Protein AF-A0A1Z8S1H2-F1 (afdb_monomer_lite)

Secondary structure (DSSP, 8-state):
----PPPP-GGG---EEETTEEEEEEEEEE-SSEEEEEEEE-TT--SSS-BGGGT-EEEEEEETT--SBP-SSSS-SSEEEE-HHHHHHHHHHHHHHHHHHHHHHHHHHHHHHHHTTTT-

Sequence (120 aa):
MIEKTKLLDFDNLAFHTHPSCDKAVMAQLNMGDITISVVANTLDGHGLYGHIDDDEYEVAMWQFGNSDMIPLGVGDDVLAGQSPVQVSKLMRDAQLDGDVWVDLLRKLRKDFRDELGLDD

Foldseek 3Di:
DDPPPPQDALVNWDWDQDPPHNQKIWTWDDLDQKIKIKMAGHDPDDPAQHHVVLQWIKMWMDGPPDPDIQCPDLVRRIDHGAHRVRRRVVSVCCNPCPPVVSVVSVVSNVVSCVVVVVVD

Radius of gyration: 15.43 Å; chains: 1; bounding box: 33×50×37 Å

Structure (mmCIF, N/CA/C/O backbone):
data_AF-A0A1Z8S1H2-F1
#
_entry.id   AF-A0A1Z8S1H2-F1
#
loop_
_atom_site.group_PDB
_atom_site.id
_atom_site.type_symbol
_atom_site.label_atom_id
_atom_site.label_alt_id
_atom_site.label_comp_id
_atom_site.label_asym_id
_atom_site.label_entity_id
_atom_site.label_seq_id
_atom_site.pdbx_PDB_ins_code
_atom_site.Cartn_x
_atom_site.Cartn_y
_atom_site.Cartn_z
_atom_site.occupancy
_atom_site.B_iso_or_equiv
_atom_site.auth_seq_id
_atom_site.auth_comp_id
_atom_site.auth_asym_id
_atom_site.auth_atom_id
_atom_site.pdbx_PDB_model_num
ATOM 1 N N . MET A 1 1 ? 2.764 -28.470 18.062 1.00 35.44 1 MET A N 1
ATOM 2 C CA . MET A 1 1 ? 3.501 -27.255 17.666 1.00 35.44 1 MET A CA 1
ATOM 3 C C . MET A 1 1 ? 2.515 -26.384 16.921 1.00 35.44 1 MET A C 1
ATOM 5 O O . MET A 1 1 ? 1.884 -26.900 16.012 1.00 35.44 1 MET A O 1
ATOM 9 N N . ILE A 1 2 ? 2.286 -25.154 17.370 1.00 43.41 2 ILE A N 1
ATOM 10 C CA . ILE A 1 2 ? 1.440 -24.206 16.637 1.00 43.41 2 ILE A CA 1
ATOM 11 C C . ILE A 1 2 ? 2.342 -23.641 15.540 1.00 43.41 2 ILE A C 1
ATOM 13 O O . ILE A 1 2 ? 3.384 -23.068 15.865 1.00 43.41 2 ILE A O 1
ATOM 17 N N . GLU A 1 3 ? 2.017 -23.874 14.268 1.00 43.91 3 GLU A N 1
ATOM 18 C CA . GLU A 1 3 ? 2.668 -23.142 13.184 1.00 43.91 3 GLU A CA 1
ATOM 19 C C . GLU A 1 3 ? 2.419 -21.655 13.427 1.00 43.91 3 GLU A C 1
ATOM 21 O O . GLU A 1 3 ? 1.275 -21.208 13.491 1.00 43.91 3 GLU A O 1
ATOM 26 N N . LYS A 1 4 ? 3.492 -20.882 13.612 1.00 54.59 4 LYS A N 1
ATOM 27 C CA . LYS A 1 4 ? 3.390 -19.438 13.439 1.00 54.59 4 LYS A CA 1
ATOM 28 C C . LYS A 1 4 ? 3.101 -19.234 11.962 1.00 54.59 4 LYS A C 1
ATOM 30 O O . LYS A 1 4 ? 4.000 -19.455 11.153 1.00 54.59 4 LYS A O 1
ATOM 35 N N . THR A 1 5 ? 1.873 -18.854 11.623 1.00 67.25 5 THR A N 1
ATOM 36 C CA . THR A 1 5 ? 1.547 -18.369 10.283 1.00 67.25 5 THR A CA 1
ATOM 37 C C . THR A 1 5 ? 2.603 -17.334 9.911 1.00 67.25 5 THR A C 1
ATOM 39 O O . THR A 1 5 ? 2.793 -16.351 10.634 1.00 67.25 5 THR A O 1
ATOM 42 N N . LYS A 1 6 ? 3.382 -17.611 8.861 1.00 85.38 6 LYS A N 1
ATOM 43 C CA . LYS A 1 6 ? 4.381 -16.662 8.376 1.00 85.38 6 LYS A CA 1
ATOM 44 C C . LYS A 1 6 ? 3.610 -15.447 7.863 1.00 85.38 6 LYS A C 1
ATOM 46 O O . LYS A 1 6 ? 2.757 -15.608 6.996 1.00 85.38 6 LYS A O 1
ATOM 51 N N . LEU A 1 7 ? 3.887 -14.276 8.432 1.00 94.06 7 LEU A N 1
ATOM 52 C CA . LEU A 1 7 ? 3.303 -13.024 7.960 1.00 94.06 7 LEU A CA 1
ATOM 53 C C . LEU A 1 7 ? 3.713 -12.788 6.508 1.00 94.06 7 LEU A C 1
ATOM 55 O O . LEU A 1 7 ? 4.867 -13.034 6.149 1.00 94.06 7 LEU A O 1
ATOM 59 N N . LEU A 1 8 ? 2.757 -12.323 5.713 1.00 96.94 8 LEU A N 1
ATOM 60 C CA . LEU A 1 8 ? 2.990 -11.881 4.350 1.00 96.94 8 LEU A CA 1
ATOM 61 C C . LEU A 1 8 ? 3.720 -10.535 4.366 1.00 96.94 8 LEU A C 1
ATOM 63 O O . LEU A 1 8 ? 3.459 -9.692 5.227 1.00 96.94 8 LEU A O 1
ATOM 67 N N . ASP A 1 9 ? 4.618 -10.331 3.418 1.00 97.88 9 ASP A N 1
ATOM 68 C CA . ASP A 1 9 ? 5.410 -9.114 3.261 1.00 97.88 9 ASP A CA 1
ATOM 69 C C . ASP A 1 9 ? 5.520 -8.723 1.778 1.00 97.88 9 ASP A C 1
ATOM 71 O O . ASP A 1 9 ? 4.855 -9.305 0.916 1.00 97.88 9 ASP A O 1
ATOM 75 N N . PHE A 1 10 ? 6.324 -7.701 1.476 1.00 98.25 10 PHE A N 1
ATOM 76 C CA . PHE A 1 10 ? 6.470 -7.189 0.114 1.00 98.25 10 PHE A CA 1
ATOM 77 C C . PHE A 1 10 ? 6.889 -8.273 -0.893 1.00 98.25 10 PHE A C 1
ATOM 79 O O . PHE A 1 10 ? 6.422 -8.256 -2.030 1.00 98.25 10 PHE A O 1
ATOM 86 N N . ASP A 1 11 ? 7.681 -9.267 -0.478 1.00 97.94 11 ASP A N 1
ATOM 87 C CA . ASP A 1 11 ? 8.141 -10.346 -1.362 1.00 97.94 11 ASP A CA 1
ATOM 88 C C . ASP A 1 11 ? 6.999 -11.293 -1.776 1.00 97.94 11 ASP A C 1
ATOM 90 O O . ASP A 1 11 ? 7.148 -12.103 -2.695 1.00 97.94 11 ASP A O 1
ATOM 94 N N . ASN A 1 12 ? 5.840 -11.215 -1.115 1.00 98.06 12 ASN A N 1
ATOM 95 C CA . ASN A 1 12 ? 4.640 -11.955 -1.496 1.00 98.06 12 ASN A CA 1
ATOM 96 C C . ASN A 1 12 ? 3.789 -11.247 -2.561 1.00 98.06 12 ASN A C 1
ATOM 98 O O . ASN A 1 12 ? 2.809 -11.830 -3.031 1.00 98.06 12 ASN A O 1
ATOM 102 N N . LEU A 1 13 ? 4.137 -10.020 -2.952 1.00 98.25 13 LEU A N 1
ATOM 103 C CA . LEU A 1 13 ? 3.417 -9.264 -3.970 1.00 98.25 13 LEU A CA 1
ATOM 104 C C . LEU A 1 13 ? 3.768 -9.766 -5.376 1.00 98.25 13 LEU A C 1
ATOM 106 O O . LEU A 1 13 ? 4.921 -9.759 -5.803 1.00 98.25 13 LEU A O 1
ATOM 110 N N . ALA A 1 14 ? 2.747 -10.172 -6.129 1.00 97.94 14 ALA A N 1
ATOM 111 C CA . ALA A 1 14 ? 2.891 -10.589 -7.519 1.00 97.94 14 ALA A CA 1
ATOM 112 C C . ALA A 1 14 ? 2.586 -9.414 -8.460 1.00 97.94 14 ALA A C 1
ATOM 114 O O . ALA A 1 14 ? 1.440 -9.217 -8.865 1.00 97.94 14 ALA A O 1
ATOM 115 N N . PHE A 1 15 ? 3.611 -8.627 -8.790 1.00 97.50 15 PHE A N 1
ATOM 116 C CA . PHE A 1 15 ? 3.458 -7.477 -9.681 1.00 97.50 15 PHE A CA 1
ATOM 117 C C . PHE A 1 15 ? 3.156 -7.890 -11.126 1.00 97.50 15 PHE A C 1
ATOM 119 O O . PHE A 1 15 ? 3.772 -8.795 -11.691 1.00 97.50 15 PHE A O 1
ATOM 126 N N . HIS A 1 16 ? 2.228 -7.168 -11.742 1.00 96.94 16 HIS A N 1
ATOM 127 C CA . HIS A 1 16 ? 1.875 -7.244 -13.154 1.00 96.94 16 HIS A CA 1
ATOM 128 C C . HIS A 1 16 ? 1.660 -5.832 -13.713 1.00 96.94 16 HIS A C 1
ATOM 130 O O . HIS A 1 16 ? 1.570 -4.864 -12.961 1.00 96.94 16 HIS A O 1
ATOM 136 N N . THR A 1 17 ? 1.559 -5.688 -15.036 1.00 96.75 17 THR A N 1
ATOM 137 C CA . THR A 1 17 ? 1.201 -4.401 -15.655 1.00 96.75 17 THR A CA 1
ATOM 138 C C . THR A 1 17 ? -0.153 -3.921 -15.135 1.00 96.75 17 THR A C 1
ATOM 140 O O . THR A 1 17 ? -1.102 -4.707 -15.047 1.00 96.75 17 THR A O 1
ATOM 143 N N . HIS A 1 18 ? -0.250 -2.639 -14.790 1.00 95.56 18 HIS A N 1
ATOM 144 C CA . HIS A 1 18 ? -1.476 -2.046 -14.275 1.00 95.56 18 HIS A CA 1
ATOM 145 C C . HIS A 1 18 ? -2.580 -2.101 -15.353 1.00 95.56 18 HIS A C 1
ATOM 147 O O . HIS A 1 18 ? -2.354 -1.702 -16.497 1.00 95.56 18 HIS A O 1
ATOM 153 N N . PRO A 1 19 ? -3.798 -2.574 -15.030 1.00 92.88 19 PRO A N 1
ATOM 154 C CA . PRO A 1 19 ? -4.812 -2.911 -16.037 1.00 92.88 19 PRO A CA 1
ATOM 155 C C . PRO A 1 19 ? -5.327 -1.709 -16.842 1.00 92.88 19 PRO A C 1
ATOM 157 O O . PRO A 1 19 ? -5.792 -1.874 -17.967 1.00 92.88 19 PRO A O 1
ATOM 160 N N . SER A 1 20 ? -5.256 -0.506 -16.273 1.00 90.62 20 SER A N 1
ATOM 161 C CA . SER A 1 20 ? -5.687 0.747 -16.911 1.00 90.62 20 SER A CA 1
ATOM 162 C C . SER A 1 20 ? -4.550 1.738 -17.188 1.00 90.62 20 SER A C 1
ATOM 164 O O . SER A 1 20 ? -4.821 2.844 -17.647 1.00 90.62 20 SER A O 1
ATOM 166 N N . CYS A 1 21 ? -3.297 1.368 -16.904 1.00 89.62 21 CYS A N 1
ATOM 167 C CA . CYS A 1 21 ? -2.131 2.229 -17.101 1.00 89.62 21 CYS A CA 1
ATOM 168 C C . CYS A 1 21 ? -0.956 1.375 -17.593 1.00 89.62 21 CYS A C 1
ATOM 170 O O . CYS A 1 21 ? -0.328 0.651 -16.828 1.00 89.62 21 CYS A O 1
ATOM 172 N N . ASP A 1 22 ? -0.666 1.438 -18.888 1.00 92.06 22 ASP A N 1
ATOM 173 C CA . ASP A 1 22 ? 0.392 0.653 -19.537 1.00 92.06 22 ASP A CA 1
ATOM 174 C C . ASP A 1 22 ? 1.804 1.000 -19.037 1.00 92.06 22 ASP A C 1
ATOM 176 O O . ASP A 1 22 ? 2.709 0.172 -19.117 1.00 92.06 22 ASP A O 1
ATOM 180 N N . LYS A 1 23 ? 1.973 2.201 -18.476 1.00 96.50 23 LYS A N 1
ATOM 181 C CA . LYS A 1 23 ? 3.214 2.701 -17.869 1.00 96.50 23 LYS A CA 1
ATOM 182 C C . LYS A 1 23 ? 3.228 2.582 -16.348 1.00 96.50 23 LYS A C 1
ATOM 184 O O . LYS A 1 23 ? 3.854 3.388 -15.661 1.00 96.50 23 LYS A O 1
ATOM 189 N N . ALA A 1 24 ? 2.552 1.577 -15.809 1.00 97.19 24 ALA A N 1
ATOM 190 C CA . ALA A 1 24 ? 2.567 1.285 -14.387 1.00 97.19 24 ALA A CA 1
ATOM 191 C C . ALA A 1 24 ? 2.528 -0.218 -14.113 1.00 97.19 24 ALA A C 1
ATOM 193 O O . ALA A 1 24 ? 2.073 -1.020 -14.933 1.00 97.19 24 ALA A O 1
ATOM 194 N N . VAL A 1 25 ? 2.971 -0.586 -12.916 1.00 97.62 25 VAL A N 1
ATOM 195 C CA . VAL A 1 25 ? 2.810 -1.923 -12.344 1.00 97.62 25 VAL A CA 1
ATOM 196 C C . VAL A 1 25 ? 1.891 -1.875 -11.134 1.00 97.62 25 VAL A C 1
ATOM 198 O O . VAL A 1 25 ? 1.744 -0.845 -10.478 1.00 97.62 25 VAL A O 1
ATOM 201 N N . MET A 1 26 ? 1.269 -3.011 -10.856 1.00 98.06 26 MET A N 1
ATOM 202 C CA . MET A 1 26 ? 0.348 -3.227 -9.754 1.00 98.06 26 MET A CA 1
ATOM 203 C C . MET A 1 26 ? 0.562 -4.619 -9.178 1.00 98.06 26 MET A C 1
ATOM 205 O O . MET A 1 26 ? 0.729 -5.578 -9.926 1.00 98.06 26 MET A O 1
ATOM 209 N N . ALA A 1 27 ? 0.469 -4.732 -7.862 1.00 98.38 27 ALA A N 1
ATOM 210 C CA . ALA A 1 27 ? 0.193 -5.976 -7.170 1.00 98.38 27 ALA A CA 1
ATOM 211 C C . ALA A 1 27 ? -0.986 -5.764 -6.219 1.00 98.38 27 ALA A C 1
ATOM 213 O O . ALA A 1 27 ? -1.087 -4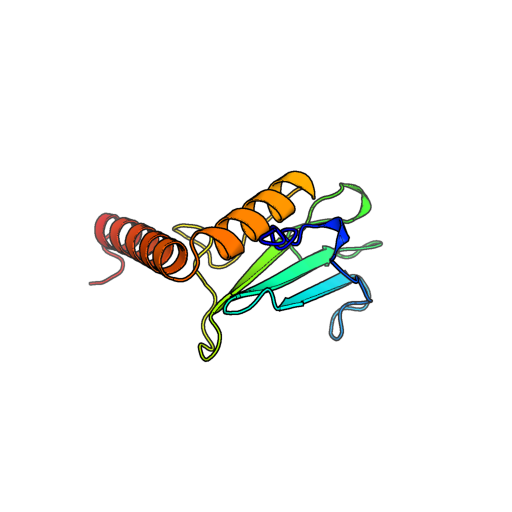.731 -5.557 1.00 98.38 27 ALA A O 1
ATOM 214 N N . GLN A 1 28 ? -1.860 -6.762 -6.125 1.00 97.75 28 GLN A N 1
ATOM 215 C CA . GLN A 1 28 ? -2.893 -6.825 -5.096 1.00 97.75 28 GLN A CA 1
ATOM 216 C C . GLN A 1 28 ? -2.767 -8.132 -4.329 1.00 97.75 28 GLN A C 1
ATOM 218 O O . GLN A 1 28 ? -2.553 -9.191 -4.922 1.00 97.75 28 GLN A O 1
ATOM 223 N N . LEU A 1 29 ? -2.908 -8.061 -3.008 1.00 97.81 29 LEU A N 1
ATOM 224 C CA . LEU A 1 29 ? -2.822 -9.228 -2.143 1.00 97.81 29 LEU A CA 1
ATOM 225 C C . LEU A 1 29 ? -3.876 -9.147 -1.044 1.00 97.81 29 LEU A C 1
ATOM 227 O O . LEU A 1 29 ? -3.946 -8.176 -0.293 1.00 97.81 29 LEU A O 1
ATOM 231 N N . ASN A 1 30 ? -4.693 -10.191 -0.947 1.00 96.06 30 ASN A N 1
ATOM 232 C CA . ASN A 1 30 ? -5.604 -10.378 0.169 1.00 96.06 30 ASN A CA 1
ATOM 233 C C . ASN A 1 30 ? -4.835 -11.046 1.323 1.00 96.06 30 ASN A C 1
ATOM 235 O O . ASN A 1 30 ? -4.264 -12.122 1.146 1.00 96.06 30 ASN A O 1
ATOM 239 N N . MET A 1 31 ? -4.822 -10.399 2.489 1.00 95.00 31 MET A N 1
ATOM 240 C CA . MET A 1 31 ? -4.121 -10.845 3.696 1.00 95.00 31 MET A CA 1
ATOM 241 C C . MET A 1 31 ? -5.088 -11.348 4.788 1.00 95.00 31 MET A C 1
ATOM 243 O O . MET A 1 31 ? -4.749 -11.336 5.968 1.00 95.00 31 MET A O 1
ATOM 247 N N . GLY A 1 32 ? -6.296 -11.776 4.406 1.00 91.75 32 GLY A N 1
ATOM 248 C CA . GLY A 1 32 ? -7.395 -12.153 5.297 1.00 91.75 32 GLY A CA 1
ATOM 249 C C . GLY A 1 32 ? -8.545 -11.152 5.188 1.00 91.75 32 GLY A C 1
ATOM 250 O O . GLY A 1 32 ? -9.275 -11.138 4.198 1.00 91.75 32 GLY A O 1
ATOM 251 N N . ASP A 1 33 ? -8.680 -10.293 6.196 1.00 91.50 33 ASP A N 1
ATOM 252 C CA . ASP A 1 33 ? -9.742 -9.277 6.256 1.00 91.50 33 ASP A CA 1
ATOM 253 C C . ASP A 1 33 ? -9.334 -7.939 5.622 1.00 91.50 33 ASP A C 1
ATOM 255 O O . ASP A 1 33 ? -10.160 -7.039 5.477 1.00 91.50 33 ASP A O 1
ATOM 259 N N . ILE A 1 34 ? -8.070 -7.796 5.214 1.00 96.81 34 ILE A N 1
ATOM 260 C CA . ILE A 1 34 ? -7.541 -6.590 4.569 1.00 96.81 34 ILE A CA 1
ATOM 261 C C . ILE A 1 34 ? -6.882 -6.968 3.244 1.00 96.81 34 ILE A C 1
ATOM 263 O O . ILE A 1 34 ? -6.071 -7.893 3.166 1.00 96.81 34 ILE A O 1
ATOM 267 N N . THR A 1 35 ? -7.222 -6.230 2.192 1.00 97.75 35 THR A N 1
ATOM 268 C CA . THR A 1 35 ? -6.556 -6.299 0.888 1.00 97.75 35 THR A CA 1
ATOM 269 C C . THR A 1 35 ? -5.658 -5.085 0.716 1.00 97.75 35 THR A C 1
ATOM 271 O O . THR A 1 35 ? -6.106 -3.959 0.917 1.00 97.75 35 THR A O 1
ATOM 274 N N . ILE A 1 36 ? -4.406 -5.310 0.318 1.00 98.38 36 ILE A N 1
ATOM 275 C CA . ILE A 1 36 ? -3.461 -4.260 -0.072 1.00 98.38 36 ILE A CA 1
ATOM 276 C C . ILE A 1 36 ? -3.388 -4.164 -1.599 1.00 98.38 36 ILE A C 1
ATOM 278 O O . ILE A 1 36 ? -3.393 -5.184 -2.290 1.00 98.38 36 ILE A O 1
ATOM 282 N N . SER A 1 37 ? -3.297 -2.940 -2.115 1.00 98.00 37 SER A N 1
ATOM 283 C CA . SER A 1 37 ? -2.907 -2.623 -3.488 1.00 98.00 37 SER A CA 1
ATOM 284 C C . SER A 1 37 ? -1.630 -1.800 -3.457 1.00 98.00 37 SER A C 1
ATOM 286 O O . SER A 1 37 ? -1.568 -0.783 -2.769 1.00 98.00 37 SER A O 1
ATOM 288 N N . VAL A 1 38 ? -0.629 -2.238 -4.211 1.00 98.38 38 VAL A N 1
ATOM 289 C CA . VAL A 1 38 ? 0.674 -1.583 -4.325 1.00 98.38 38 VAL A CA 1
ATOM 290 C C . VAL A 1 38 ? 0.921 -1.296 -5.791 1.00 98.38 38 VAL A C 1
ATOM 292 O O . VAL A 1 38 ? 0.881 -2.213 -6.613 1.00 98.38 38 VAL A O 1
ATOM 295 N N . VAL A 1 39 ? 1.142 -0.031 -6.128 1.00 98.19 39 VAL A N 1
ATOM 296 C CA . VAL A 1 39 ? 1.311 0.413 -7.513 1.00 98.19 39 VAL A CA 1
ATOM 297 C C . VAL A 1 39 ? 2.528 1.320 -7.641 1.00 98.19 39 VAL A C 1
ATOM 299 O O . VAL A 1 39 ? 2.913 1.997 -6.694 1.00 98.19 39 VAL A O 1
ATOM 302 N N . ALA A 1 40 ? 3.153 1.330 -8.812 1.00 98.12 40 ALA A N 1
ATOM 303 C CA . ALA A 1 40 ? 4.250 2.243 -9.119 1.00 98.12 40 ALA A CA 1
ATOM 304 C C . ALA A 1 40 ? 4.258 2.567 -10.611 1.00 98.12 40 ALA A C 1
ATOM 306 O O . ALA A 1 40 ? 3.868 1.735 -11.439 1.00 98.12 40 ALA A O 1
ATOM 307 N N . ASN A 1 41 ? 4.720 3.766 -10.964 1.00 97.88 41 ASN A N 1
ATOM 308 C CA . ASN A 1 41 ? 5.018 4.077 -12.354 1.00 97.88 41 ASN A CA 1
ATOM 309 C C . ASN A 1 41 ? 6.215 3.247 -12.842 1.00 97.88 41 ASN A C 1
ATOM 311 O O . ASN A 1 41 ? 7.069 2.801 -12.071 1.00 97.88 41 ASN A O 1
ATOM 315 N N . THR A 1 42 ? 6.275 3.084 -14.155 1.00 95.94 42 THR A N 1
ATOM 316 C CA . THR A 1 42 ? 7.410 2.511 -14.881 1.00 95.94 42 THR A CA 1
ATOM 317 C C . THR A 1 42 ? 7.689 3.358 -16.118 1.00 95.94 42 THR A C 1
ATOM 319 O O . THR A 1 42 ? 6.797 4.075 -16.578 1.00 95.94 42 THR A O 1
ATOM 322 N N . LEU A 1 43 ? 8.872 3.204 -16.721 1.00 90.50 43 LEU A N 1
ATOM 323 C CA . LEU A 1 43 ? 9.254 3.918 -17.944 1.00 90.50 43 LEU A CA 1
ATOM 324 C C . LEU A 1 43 ? 9.164 5.446 -17.753 1.00 90.50 43 LEU A C 1
ATOM 326 O O . LEU A 1 43 ? 9.829 6.006 -16.896 1.00 90.50 43 LEU A O 1
ATOM 330 N N . ASP A 1 44 ? 8.367 6.124 -18.574 1.00 91.75 44 ASP A N 1
ATOM 331 C CA . ASP A 1 44 ? 8.059 7.554 -18.510 1.00 91.75 44 ASP A CA 1
ATOM 332 C C . ASP A 1 44 ? 6.645 7.804 -17.937 1.00 91.75 44 ASP A C 1
ATOM 334 O O . ASP A 1 44 ? 5.960 8.756 -18.313 1.00 91.75 44 ASP A O 1
ATOM 338 N N . GLY A 1 45 ? 6.155 6.903 -17.079 1.00 91.06 45 GLY A N 1
ATOM 339 C CA . GLY A 1 45 ? 4.885 7.047 -16.370 1.00 91.06 45 GLY A CA 1
ATOM 340 C C . GLY A 1 45 ? 4.962 8.083 -15.244 1.00 91.06 45 GLY A C 1
ATOM 341 O O . GLY A 1 45 ? 5.944 8.146 -14.506 1.00 91.06 45 GLY A O 1
ATOM 342 N N . HIS A 1 46 ? 3.906 8.887 -15.087 1.00 89.88 46 HIS A N 1
ATOM 343 C CA . HIS A 1 46 ? 3.842 9.973 -14.093 1.00 89.88 46 HIS A CA 1
ATOM 344 C C . HIS A 1 46 ? 2.479 10.074 -13.382 1.00 89.88 46 HIS A C 1
ATOM 346 O O . HIS A 1 46 ? 2.158 11.109 -12.804 1.00 89.88 46 HIS A O 1
ATOM 352 N N . GLY A 1 47 ? 1.635 9.043 -13.493 1.00 87.62 47 GLY A N 1
ATOM 353 C CA . GLY A 1 47 ? 0.249 9.078 -13.009 1.00 87.62 47 GLY A CA 1
ATOM 354 C C . GLY A 1 47 ? 0.064 8.640 -11.556 1.00 87.62 47 GLY A C 1
ATOM 355 O O . GLY A 1 47 ? -0.992 8.898 -10.991 1.00 87.62 47 GLY A O 1
ATOM 356 N N . LEU A 1 48 ? 1.064 7.972 -10.980 1.00 91.94 48 LEU A N 1
ATOM 357 C CA . LEU A 1 48 ? 1.036 7.408 -9.625 1.00 91.94 48 LEU A CA 1
ATOM 358 C C . LEU A 1 48 ? 2.071 8.070 -8.711 1.00 91.94 48 LEU A C 1
ATOM 360 O O . LEU A 1 48 ? 3.021 8.694 -9.190 1.00 91.94 48 LEU A O 1
ATOM 364 N N . TYR A 1 49 ? 1.938 7.873 -7.403 1.00 89.69 49 TYR A N 1
ATOM 365 C CA . TYR A 1 49 ? 2.853 8.414 -6.401 1.00 89.69 49 TYR A CA 1
ATOM 366 C C . TYR A 1 49 ? 3.992 7.448 -6.025 1.00 89.69 49 TYR A C 1
ATOM 368 O O . TYR A 1 49 ? 4.158 7.069 -4.864 1.00 89.69 49 TYR A O 1
ATOM 376 N N . GLY A 1 50 ? 4.785 7.055 -7.024 1.00 93.12 50 GLY A N 1
ATOM 377 C CA . GLY A 1 50 ? 5.973 6.207 -6.875 1.00 93.12 50 GLY A CA 1
ATOM 378 C C . GLY A 1 50 ? 6.543 5.779 -8.229 1.00 93.12 50 GLY A C 1
ATOM 379 O O . GLY A 1 50 ? 5.848 5.858 -9.248 1.00 93.12 50 GLY A O 1
ATOM 380 N N . HIS A 1 51 ? 7.795 5.332 -8.265 1.00 97.31 51 HIS A N 1
ATOM 381 C CA . HIS A 1 51 ? 8.444 4.834 -9.475 1.00 97.31 51 HIS A CA 1
ATOM 382 C C . HIS A 1 51 ? 9.326 3.621 -9.163 1.00 97.31 51 HIS A C 1
ATOM 384 O O . HIS A 1 51 ? 10.073 3.622 -8.186 1.00 97.31 51 HIS A O 1
ATOM 390 N N . ILE A 1 52 ? 9.270 2.591 -10.016 1.00 95.12 52 ILE A N 1
ATOM 391 C CA . ILE A 1 52 ? 10.013 1.341 -9.789 1.00 95.12 52 ILE A CA 1
ATOM 392 C C . ILE A 1 52 ? 11.535 1.551 -9.765 1.00 95.12 52 ILE A C 1
ATOM 394 O O . ILE A 1 52 ? 12.232 0.896 -8.996 1.00 95.12 52 ILE A O 1
ATOM 398 N N . ASP A 1 53 ? 12.043 2.487 -10.573 1.00 94.88 53 ASP A N 1
ATOM 399 C CA . ASP A 1 53 ? 13.479 2.810 -10.628 1.00 94.88 53 ASP A CA 1
ATOM 400 C C . ASP A 1 53 ? 13.998 3.439 -9.322 1.00 94.88 53 ASP A C 1
ATOM 402 O O . ASP A 1 53 ? 15.192 3.342 -9.036 1.00 94.88 53 ASP A O 1
ATOM 406 N N . ASP A 1 54 ? 13.103 4.031 -8.525 1.00 96.06 54 ASP A N 1
ATOM 407 C CA . ASP A 1 54 ? 13.408 4.641 -7.226 1.00 96.06 54 ASP A CA 1
ATOM 408 C C . ASP A 1 54 ? 13.077 3.703 -6.049 1.00 96.06 54 ASP A C 1
ATOM 410 O O . ASP A 1 54 ? 13.293 4.059 -4.892 1.00 96.06 54 ASP A O 1
ATOM 414 N N . ASP A 1 55 ? 12.574 2.494 -6.333 1.00 96.31 55 ASP A N 1
ATOM 415 C CA . ASP A 1 55 ? 12.048 1.546 -5.342 1.00 96.31 55 ASP A CA 1
ATOM 416 C C . ASP A 1 55 ? 10.947 2.163 -4.453 1.00 96.31 55 ASP A C 1
ATOM 418 O O . ASP A 1 55 ? 10.846 1.900 -3.253 1.00 96.31 55 ASP A O 1
ATOM 422 N N . GLU A 1 56 ? 10.114 3.009 -5.062 1.00 97.81 56 GLU A N 1
ATOM 423 C CA . GLU A 1 56 ? 9.039 3.745 -4.404 1.00 97.81 56 GLU A CA 1
ATOM 424 C C . GLU A 1 56 ? 7.666 3.338 -4.943 1.00 97.81 56 GLU A C 1
ATOM 426 O O . GLU A 1 56 ? 7.429 3.308 -6.153 1.00 97.81 56 GLU A O 1
ATOM 431 N N . TYR A 1 57 ? 6.728 3.089 -4.030 1.00 98.38 57 TYR A N 1
ATOM 432 C CA . TYR A 1 57 ? 5.391 2.603 -4.352 1.00 98.38 57 TYR A CA 1
ATOM 433 C C . TYR A 1 57 ? 4.305 3.448 -3.687 1.00 98.38 57 TYR A C 1
ATOM 435 O O . TYR A 1 57 ? 4.452 3.930 -2.563 1.00 98.38 57 TYR A O 1
ATOM 443 N N . GLU A 1 58 ? 3.175 3.568 -4.369 1.00 97.69 58 GLU A N 1
ATOM 444 C CA . GLU A 1 58 ? 1.924 4.039 -3.794 1.00 97.69 58 GLU A CA 1
ATOM 445 C C . GLU A 1 58 ? 1.155 2.848 -3.210 1.00 97.69 58 GLU A C 1
ATOM 447 O O . GLU A 1 58 ? 1.065 1.780 -3.827 1.00 97.69 58 GLU A O 1
ATOM 452 N N . VAL A 1 59 ? 0.603 3.025 -2.011 1.00 98.31 59 VAL A N 1
ATOM 453 C CA . VAL A 1 59 ? -0.105 1.974 -1.276 1.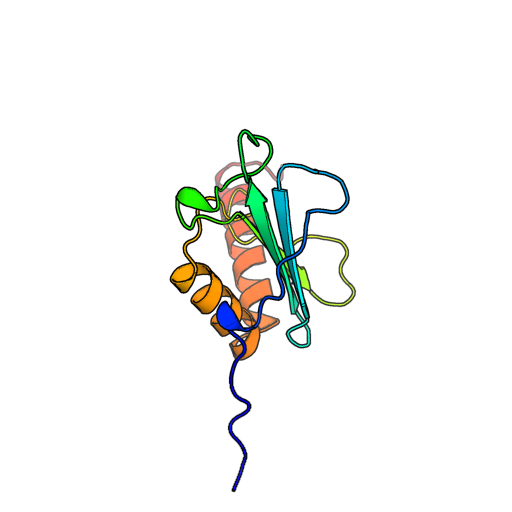00 98.31 59 VAL A CA 1
ATOM 454 C C . VAL A 1 59 ? -1.518 2.420 -0.940 1.00 98.31 59 VAL A C 1
ATOM 456 O O . VAL A 1 59 ? -1.714 3.492 -0.373 1.00 98.31 59 VAL A O 1
ATOM 459 N N . ALA A 1 60 ? -2.483 1.545 -1.211 1.00 97.88 60 ALA A N 1
ATOM 460 C CA . ALA A 1 60 ? -3.870 1.661 -0.775 1.00 97.88 60 ALA A CA 1
ATOM 461 C C . ALA A 1 60 ? -4.324 0.347 -0.122 1.00 97.88 60 ALA A C 1
ATOM 463 O O . ALA A 1 60 ? -3.818 -0.729 -0.457 1.00 97.88 60 ALA A O 1
ATOM 464 N N . MET A 1 61 ? -5.284 0.410 0.803 1.00 98.25 61 MET A N 1
ATOM 465 C CA . MET A 1 61 ? -5.838 -0.781 1.457 1.00 98.25 61 MET A CA 1
ATOM 466 C C . MET A 1 61 ? -7.356 -0.712 1.599 1.00 98.25 61 MET A C 1
ATOM 468 O O . MET A 1 61 ? -7.924 0.366 1.743 1.00 98.25 61 MET A O 1
ATOM 472 N N . TRP A 1 62 ? -8.002 -1.877 1.623 1.00 97.56 62 TRP A N 1
ATOM 473 C CA . TRP A 1 62 ? -9.441 -2.027 1.837 1.00 97.56 62 TRP A CA 1
ATOM 474 C C . TRP A 1 62 ? -9.714 -3.102 2.872 1.00 97.56 62 TRP A C 1
ATOM 476 O O . TRP A 1 62 ? -9.071 -4.153 2.873 1.00 97.56 62 TRP A O 1
ATOM 486 N N . GLN A 1 63 ? -10.718 -2.855 3.706 1.00 95.62 63 GLN A N 1
ATOM 487 C CA . GLN A 1 63 ? -11.284 -3.862 4.595 1.00 95.62 63 GLN A CA 1
ATOM 488 C C . GLN A 1 63 ? -12.294 -4.716 3.816 1.00 95.62 63 GLN A C 1
ATOM 490 O O . GLN A 1 63 ? -13.063 -4.197 3.003 1.00 95.62 63 GLN A O 1
ATOM 495 N N . PHE A 1 64 ? -12.311 -6.025 4.056 1.00 90.75 64 PHE A N 1
ATOM 496 C CA . PHE A 1 64 ? -13.231 -6.946 3.399 1.00 90.75 64 PHE A CA 1
ATOM 497 C C . PHE A 1 64 ? -14.689 -6.513 3.608 1.00 90.75 64 PHE A C 1
ATOM 499 O O . PHE A 1 64 ? -15.123 -6.219 4.720 1.00 90.75 64 PHE A O 1
ATOM 506 N N . GLY A 1 65 ? -15.457 -6.470 2.517 1.00 88.75 65 GLY A N 1
ATOM 507 C CA . GLY A 1 65 ? -16.853 -6.030 2.540 1.00 88.75 65 GLY A CA 1
ATOM 508 C C . GLY A 1 65 ? -17.054 -4.511 2.594 1.00 88.75 65 GLY A C 1
ATOM 509 O O . GLY A 1 65 ? -18.202 -4.075 2.629 1.00 88.75 65 GLY A O 1
ATOM 510 N N . ASN A 1 66 ? -15.983 -3.710 2.558 1.00 90.00 66 ASN A N 1
ATOM 511 C CA . ASN A 1 66 ? -16.055 -2.255 2.481 1.00 90.00 66 ASN A CA 1
ATOM 512 C C . ASN A 1 66 ? -15.532 -1.746 1.125 1.00 90.00 66 ASN A C 1
ATOM 514 O O . ASN A 1 66 ? -14.474 -2.169 0.661 1.00 90.00 66 ASN A O 1
ATOM 518 N N . SER A 1 67 ? -16.287 -0.854 0.478 1.00 89.31 67 SER A N 1
ATOM 519 C CA . SER A 1 67 ? -15.879 -0.200 -0.772 1.00 89.31 67 SER A CA 1
ATOM 520 C C . SER A 1 67 ? -14.870 0.925 -0.558 1.00 89.31 67 SER A C 1
ATOM 522 O O . SER A 1 67 ? -14.131 1.264 -1.482 1.00 89.31 67 SER A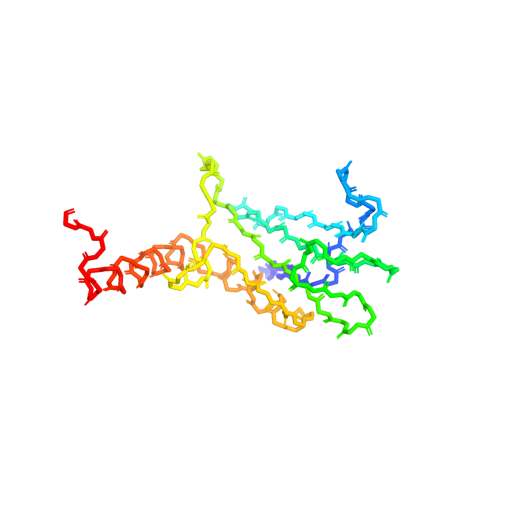 O 1
ATOM 524 N N . ASP A 1 68 ? -14.851 1.502 0.640 1.00 92.50 68 ASP A N 1
ATOM 525 C CA . ASP A 1 68 ? -14.042 2.663 0.968 1.00 92.50 68 ASP A CA 1
ATOM 526 C C . ASP A 1 68 ? -12.631 2.226 1.365 1.00 92.50 68 ASP A C 1
ATOM 528 O O . ASP A 1 68 ? -12.431 1.218 2.055 1.00 92.50 68 ASP A O 1
ATOM 532 N N . MET A 1 69 ? -11.644 3.006 0.927 1.00 95.94 69 MET A N 1
ATOM 533 C CA . MET A 1 69 ? -10.255 2.800 1.318 1.00 95.94 69 MET A CA 1
ATOM 534 C C . MET A 1 69 ? -10.083 3.020 2.826 1.00 95.94 69 MET A C 1
ATOM 536 O O . MET A 1 69 ? -10.756 3.840 3.456 1.00 95.94 69 MET A O 1
ATOM 540 N N . ILE A 1 70 ? -9.155 2.275 3.417 1.00 96.62 70 ILE A N 1
ATOM 541 C CA . ILE A 1 70 ? -8.668 2.533 4.768 1.00 96.62 70 ILE A CA 1
ATOM 542 C C . ILE A 1 70 ? -7.817 3.814 4.712 1.00 96.62 70 ILE A C 1
ATOM 544 O O . ILE A 1 70 ? -6.906 3.877 3.888 1.00 96.62 70 ILE A O 1
ATOM 548 N N . PRO A 1 71 ? -8.055 4.811 5.583 1.00 95.81 71 PRO A N 1
ATOM 549 C CA . PRO A 1 71 ? -7.319 6.070 5.554 1.00 95.81 71 PRO A CA 1
ATOM 550 C C . PRO A 1 71 ? -5.908 5.893 6.118 1.00 95.81 71 PRO A C 1
ATOM 552 O O . PRO A 1 71 ? -5.677 6.069 7.314 1.00 95.81 71 PRO A O 1
ATOM 555 N N . LEU A 1 72 ? -4.956 5.512 5.268 1.00 94.75 72 LEU A N 1
ATOM 556 C CA . LEU A 1 72 ? -3.577 5.255 5.689 1.00 94.75 72 LEU A CA 1
ATOM 557 C C . LEU A 1 72 ? -2.846 6.527 6.168 1.00 94.75 72 LEU A C 1
ATOM 559 O O . LEU A 1 72 ? -1.850 6.427 6.886 1.00 94.75 72 LEU A O 1
ATOM 563 N N . GLY A 1 73 ? -3.351 7.715 5.816 1.00 89.00 73 GLY A N 1
ATOM 564 C CA . GLY A 1 73 ? -2.943 9.005 6.364 1.00 89.00 73 GLY A CA 1
ATOM 565 C C . GLY A 1 73 ? -4.128 9.824 6.891 1.00 89.00 73 GLY A C 1
ATOM 566 O O . GLY A 1 73 ? -5.290 9.594 6.557 1.00 89.00 73 GLY A O 1
ATOM 567 N N . VAL A 1 74 ? -3.839 10.843 7.708 1.00 86.25 74 VAL A N 1
ATOM 568 C CA . VAL A 1 74 ? -4.886 11.731 8.259 1.00 86.25 74 VAL A CA 1
ATOM 569 C C . VAL A 1 74 ? -5.581 12.577 7.187 1.00 86.25 74 VAL A C 1
ATOM 571 O O . VAL A 1 74 ? -6.752 12.910 7.337 1.00 86.25 74 VAL A O 1
ATOM 574 N N . GLY A 1 75 ? -4.876 12.910 6.102 1.00 81.75 75 GLY A N 1
ATOM 575 C CA . GLY A 1 75 ? -5.391 13.728 5.001 1.00 81.75 75 GLY A CA 1
ATOM 576 C C . GLY A 1 75 ? -5.614 12.975 3.690 1.00 81.75 75 GLY A C 1
ATOM 577 O O . GLY A 1 75 ? -6.136 13.573 2.756 1.00 81.75 75 GLY A O 1
ATOM 578 N N . ASP A 1 76 ? -5.222 11.702 3.609 1.00 86.25 76 ASP A N 1
ATOM 579 C CA . ASP A 1 76 ? -5.247 10.927 2.367 1.00 86.25 76 ASP A CA 1
ATOM 580 C C . ASP A 1 76 ? -5.553 9.446 2.642 1.00 86.25 76 ASP A C 1
ATOM 582 O O . ASP A 1 76 ? -5.275 8.921 3.722 1.00 86.25 76 ASP A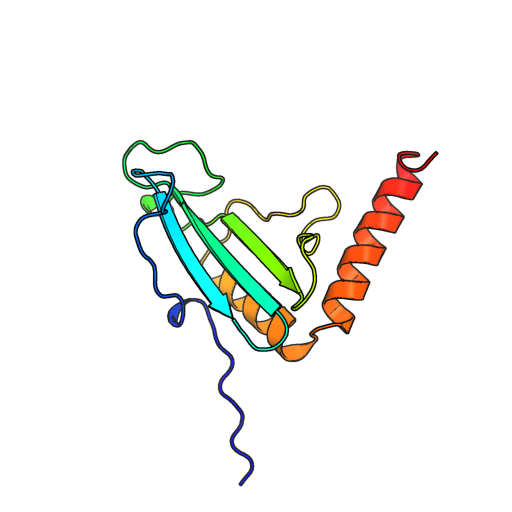 O 1
ATOM 586 N N . ASP A 1 77 ? -6.170 8.790 1.668 1.00 90.56 77 ASP A N 1
ATOM 587 C CA . ASP A 1 77 ? -6.495 7.365 1.693 1.00 90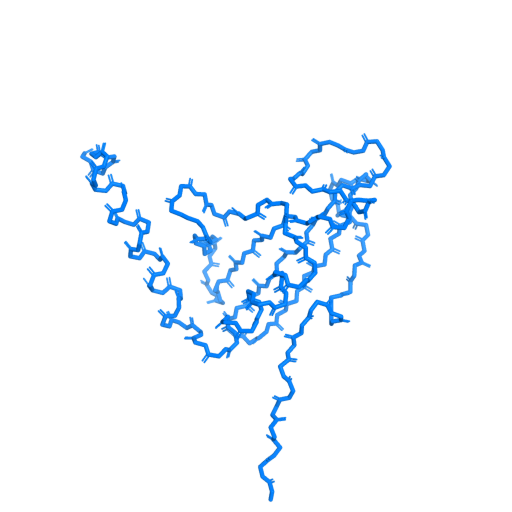.56 77 ASP A CA 1
ATOM 588 C C . ASP A 1 77 ? -5.355 6.492 1.140 1.00 90.56 77 ASP A C 1
ATOM 590 O O . ASP A 1 77 ? -5.342 5.278 1.358 1.00 90.56 77 ASP A O 1
ATOM 594 N N . VAL A 1 78 ? -4.362 7.112 0.493 1.00 94.19 78 VAL A N 1
ATOM 595 C CA . VAL A 1 78 ? -3.163 6.448 -0.033 1.00 94.19 78 VAL A CA 1
ATOM 596 C C . VAL A 1 78 ? -1.881 6.935 0.645 1.00 94.19 78 VAL A C 1
ATOM 598 O O . VAL A 1 78 ? -1.807 8.047 1.167 1.00 94.19 78 VAL A O 1
ATOM 601 N N . LEU A 1 79 ? -0.837 6.103 0.623 1.00 96.19 79 LEU A N 1
ATOM 602 C CA . LEU A 1 79 ? 0.523 6.499 0.999 1.00 96.19 79 LEU A CA 1
ATOM 603 C C . LEU A 1 79 ? 1.434 6.489 -0.225 1.00 96.19 79 LEU A C 1
ATOM 605 O O . LEU A 1 79 ? 1.660 5.441 -0.820 1.00 96.19 79 LEU A O 1
ATOM 609 N N . ALA A 1 80 ? 1.983 7.656 -0.551 1.00 95.25 80 ALA A N 1
ATOM 610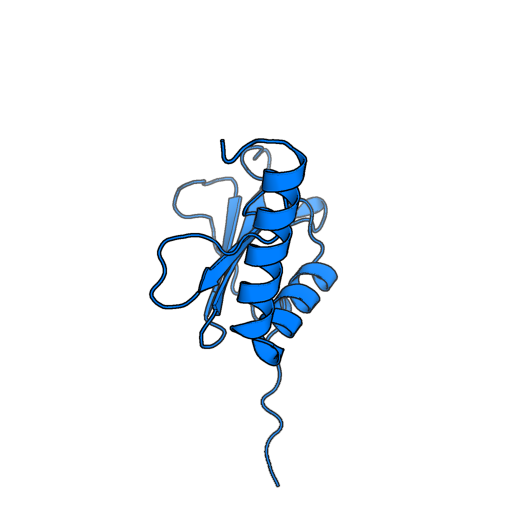 C CA . ALA A 1 80 ? 2.962 7.878 -1.613 1.00 95.25 80 ALA A CA 1
ATOM 611 C C . ALA A 1 80 ? 4.387 7.472 -1.201 1.00 95.25 80 ALA A C 1
ATOM 613 O O . ALA A 1 80 ? 4.739 7.594 -0.025 1.00 95.25 80 ALA A O 1
ATOM 614 N N . GLY A 1 81 ? 5.232 7.082 -2.159 1.00 95.81 81 GLY A N 1
ATOM 615 C CA . GLY A 1 81 ? 6.687 6.994 -1.968 1.00 95.81 81 GLY A CA 1
ATOM 616 C C . GLY A 1 81 ? 7.142 5.968 -0.924 1.00 95.81 81 GLY A C 1
ATOM 617 O O . GLY A 1 81 ? 8.097 6.200 -0.185 1.00 95.81 81 GLY A O 1
ATOM 618 N N . GLN A 1 82 ? 6.413 4.863 -0.771 1.00 98.25 82 GLN A N 1
ATOM 619 C CA . GLN A 1 82 ? 6.733 3.832 0.213 1.00 98.25 82 GLN A CA 1
ATOM 620 C C . GLN A 1 82 ? 7.780 2.870 -0.345 1.00 98.25 82 GLN A C 1
ATOM 622 O O . GLN A 1 82 ? 7.551 2.262 -1.381 1.00 98.25 82 GLN A O 1
ATOM 627 N N . SER A 1 83 ? 8.885 2.668 0.373 1.00 98.38 83 SER A N 1
ATOM 628 C CA . SER A 1 83 ? 9.863 1.608 0.078 1.00 98.38 83 SER A CA 1
ATOM 629 C C . SER A 1 83 ? 9.314 0.206 0.395 1.00 98.38 83 SER A C 1
ATOM 631 O O . SER A 1 83 ? 8.433 0.080 1.256 1.00 98.38 83 SER A O 1
ATOM 633 N N . PRO A 1 84 ? 9.882 -0.886 -0.156 1.00 98.50 84 PRO A N 1
ATOM 634 C CA . PRO A 1 84 ? 9.477 -2.264 0.157 1.00 98.50 84 PRO A CA 1
ATOM 635 C C . PRO A 1 84 ? 9.441 -2.592 1.653 1.00 98.50 84 PRO A C 1
ATOM 637 O O . PRO A 1 84 ? 8.571 -3.322 2.139 1.00 98.50 84 PRO A O 1
ATOM 640 N N . VAL A 1 85 ? 10.365 -2.012 2.424 1.00 98.31 85 VAL A N 1
ATOM 641 C CA . VAL A 1 85 ? 10.416 -2.175 3.883 1.00 98.31 85 VAL A CA 1
ATOM 642 C C . VAL A 1 85 ? 9.234 -1.480 4.561 1.00 98.31 85 VAL A C 1
ATOM 644 O O . VAL A 1 85 ? 8.684 -2.012 5.526 1.00 98.31 85 VAL A O 1
ATOM 647 N N . GLN A 1 86 ? 8.837 -0.296 4.090 1.00 98.38 86 GLN A N 1
ATOM 648 C CA . GLN A 1 86 ? 7.657 0.409 4.600 1.00 98.38 86 GLN A CA 1
ATOM 649 C C . GLN A 1 86 ? 6.371 -0.327 4.225 1.00 98.38 86 GLN A C 1
ATOM 651 O O . GLN A 1 86 ? 5.538 -0.547 5.102 1.00 98.38 86 GLN A O 1
ATOM 656 N N . VAL A 1 87 ? 6.253 -0.807 2.984 1.00 98.56 87 VAL A N 1
ATOM 657 C CA . VAL A 1 87 ? 5.120 -1.639 2.553 1.00 98.56 87 VAL A CA 1
ATOM 658 C C . VAL A 1 87 ? 5.008 -2.893 3.427 1.00 98.56 87 VAL A C 1
ATOM 660 O O . VAL A 1 87 ? 3.939 -3.180 3.958 1.00 98.56 87 VAL A O 1
ATOM 663 N N . SER A 1 88 ? 6.119 -3.588 3.684 1.00 98.38 88 SER A N 1
ATOM 664 C CA . SER A 1 88 ? 6.139 -4.773 4.557 1.00 98.38 88 SER A CA 1
ATOM 665 C C . SER A 1 88 ? 5.703 -4.470 5.996 1.00 98.38 88 SER A C 1
ATOM 667 O O . SER A 1 88 ? 5.054 -5.299 6.633 1.00 98.38 88 SER A O 1
ATOM 669 N N . LYS A 1 89 ? 6.027 -3.283 6.529 1.00 97.75 89 LYS A N 1
ATOM 670 C CA . LYS A 1 89 ? 5.543 -2.841 7.850 1.00 97.75 89 LYS A CA 1
ATOM 671 C C . LYS A 1 89 ? 4.033 -2.613 7.844 1.00 97.75 89 LYS A C 1
ATOM 673 O O . LYS A 1 89 ? 3.364 -3.115 8.739 1.00 97.75 89 LYS A O 1
ATOM 678 N N . LEU A 1 90 ? 3.501 -1.945 6.819 1.00 97.19 90 LEU A N 1
ATOM 679 C CA . LEU A 1 90 ? 2.056 -1.749 6.665 1.00 97.19 90 LEU A CA 1
ATOM 680 C C . LEU A 1 90 ? 1.322 -3.094 6.569 1.00 97.19 90 LEU A C 1
ATOM 682 O O . LEU A 1 90 ? 0.330 -3.309 7.258 1.00 97.19 90 LEU A O 1
ATOM 686 N N . MET A 1 91 ? 1.843 -4.028 5.768 1.00 97.81 91 MET A N 1
ATOM 687 C CA . MET A 1 91 ? 1.300 -5.385 5.656 1.00 97.81 91 MET A CA 1
ATOM 688 C C . MET A 1 91 ? 1.324 -6.123 6.995 1.00 97.81 91 MET A C 1
ATOM 690 O O . MET A 1 91 ? 0.364 -6.812 7.339 1.00 97.81 91 MET A O 1
ATOM 694 N N . ARG A 1 92 ? 2.411 -5.993 7.760 1.00 96.69 92 ARG A N 1
ATOM 695 C CA . ARG A 1 92 ? 2.537 -6.592 9.090 1.00 96.69 92 ARG A CA 1
ATOM 696 C C . ARG A 1 92 ? 1.496 -6.036 10.058 1.00 96.69 92 ARG A C 1
ATOM 698 O O . ARG A 1 92 ? 0.859 -6.829 10.744 1.00 96.69 92 ARG A O 1
ATOM 705 N N . ASP A 1 93 ? 1.353 -4.719 10.136 1.00 95.50 93 ASP A N 1
ATOM 706 C CA . ASP A 1 93 ? 0.438 -4.078 11.085 1.00 95.50 93 ASP A CA 1
ATOM 707 C C . ASP A 1 93 ? -1.021 -4.414 10.728 1.00 95.50 93 ASP A C 1
ATOM 709 O O . ASP A 1 93 ? -1.787 -4.830 11.595 1.00 95.50 93 ASP A O 1
ATOM 713 N N . ALA A 1 94 ? -1.362 -4.419 9.434 1.00 96.00 94 ALA A N 1
ATOM 714 C CA . ALA A 1 94 ? -2.658 -4.888 8.944 1.00 96.00 94 ALA A CA 1
ATOM 715 C C . ALA A 1 94 ? -2.964 -6.346 9.349 1.00 96.00 94 ALA A C 1
ATOM 717 O O . ALA A 1 94 ? -4.073 -6.647 9.780 1.00 96.00 94 ALA A O 1
ATOM 718 N N . GLN A 1 95 ? -1.991 -7.258 9.240 1.00 95.56 95 GLN A N 1
ATOM 719 C CA . GLN A 1 95 ? -2.178 -8.675 9.591 1.00 95.56 95 GLN A CA 1
ATOM 720 C C . GLN A 1 95 ? -2.223 -8.942 11.100 1.00 95.56 95 GLN A C 1
ATOM 722 O O . GLN A 1 95 ? -2.866 -9.899 11.528 1.00 95.56 95 GLN A O 1
ATOM 727 N N . LEU A 1 96 ? -1.489 -8.167 11.902 1.00 95.00 96 LEU A N 1
ATOM 728 C CA . LEU A 1 96 ? -1.403 -8.380 13.349 1.00 95.00 96 LEU A CA 1
ATOM 729 C C . LEU A 1 96 ? -2.557 -7.724 14.105 1.00 95.00 96 LEU A C 1
ATOM 731 O O . LEU A 1 96 ? -3.090 -8.336 15.030 1.00 95.00 96 LEU A O 1
ATOM 735 N N . ASP A 1 97 ? -2.921 -6.506 13.711 1.00 94.19 97 ASP A N 1
ATOM 736 C CA . ASP A 1 97 ? -3.835 -5.658 14.475 1.00 94.19 97 ASP A CA 1
ATOM 737 C C . ASP A 1 97 ? -5.214 -5.514 13.803 1.00 94.19 97 ASP A C 1
ATOM 739 O O . ASP A 1 97 ? -6.187 -5.166 14.478 1.00 94.19 97 ASP A O 1
ATOM 743 N N . GLY A 1 98 ? -5.321 -5.825 12.502 1.00 92.56 98 GLY A N 1
ATOM 744 C CA . GLY A 1 98 ? -6.585 -5.956 11.770 1.00 92.56 98 GLY A CA 1
ATOM 745 C C . GLY A 1 98 ? -7.544 -4.785 11.990 1.00 92.56 98 GLY A C 1
ATOM 746 O O . GLY A 1 98 ? -7.181 -3.620 11.821 1.00 92.56 98 GLY A O 1
ATOM 747 N N . ASP A 1 99 ? -8.772 -5.098 12.404 1.00 93.25 99 ASP A N 1
ATOM 748 C CA . ASP A 1 99 ? -9.843 -4.119 12.623 1.00 93.25 99 ASP A CA 1
ATOM 749 C C . ASP A 1 99 ? -9.478 -3.027 13.638 1.00 93.25 99 ASP A C 1
ATOM 751 O O . ASP A 1 99 ? -9.835 -1.867 13.446 1.00 93.25 99 ASP A O 1
ATOM 755 N N . VAL A 1 100 ? -8.717 -3.357 14.690 1.00 94.75 100 VAL A N 1
ATOM 756 C CA . VAL A 1 100 ? -8.320 -2.373 15.714 1.00 94.75 100 VAL A CA 1
ATOM 757 C C . VAL A 1 100 ? -7.410 -1.303 15.113 1.00 94.75 100 VAL A C 1
ATOM 759 O O . VAL A 1 100 ? -7.519 -0.123 15.456 1.00 94.75 100 VAL A O 1
ATOM 762 N N . TRP A 1 101 ? -6.528 -1.695 14.193 1.00 94.75 101 TRP A N 1
ATOM 763 C CA . TRP A 1 101 ? -5.671 -0.760 13.470 1.00 94.75 101 TRP A CA 1
ATOM 764 C C . TRP A 1 101 ? -6.473 0.112 12.501 1.00 94.75 101 TRP A C 1
ATOM 766 O O . TRP A 1 101 ? -6.279 1.328 12.468 1.00 94.75 101 TRP A O 1
ATOM 776 N N . VAL A 1 102 ? -7.441 -0.471 11.788 1.00 94.88 102 VAL A N 1
ATOM 777 C CA . VAL A 1 102 ? -8.350 0.276 10.900 1.00 94.88 102 VAL A CA 1
ATOM 778 C C . VAL A 1 102 ? -9.174 1.310 11.675 1.00 94.88 102 VAL A C 1
ATOM 780 O O . VAL A 1 102 ? -9.273 2.464 11.251 1.00 94.88 102 VAL A O 1
ATOM 783 N N . ASP A 1 103 ? -9.731 0.933 12.826 1.00 95.38 103 ASP A N 1
ATOM 784 C CA . ASP A 1 103 ? -10.508 1.834 13.680 1.00 95.38 103 ASP A CA 1
ATOM 785 C C . ASP A 1 103 ? -9.654 2.987 14.217 1.00 95.38 103 ASP A C 1
ATOM 787 O O . ASP A 1 103 ? -10.103 4.138 14.241 1.00 95.38 103 ASP A O 1
ATOM 791 N N . LEU A 1 104 ? -8.402 2.707 14.598 1.00 95.19 104 LEU A N 1
ATOM 792 C CA . LEU A 1 104 ? -7.454 3.738 15.014 1.00 95.19 104 LEU A CA 1
ATOM 793 C C . LEU A 1 104 ? -7.183 4.739 13.885 1.00 95.19 104 LEU A C 1
ATOM 795 O O . LEU A 1 104 ? -7.263 5.943 14.121 1.00 95.19 104 LEU A O 1
ATOM 799 N N . LEU A 1 105 ? -6.900 4.268 12.668 1.00 95.56 105 LEU A N 1
ATOM 800 C CA . LEU A 1 105 ? -6.649 5.132 11.509 1.00 95.56 105 LEU A CA 1
ATOM 801 C C . LEU A 1 105 ? -7.853 6.029 11.189 1.00 95.56 105 LEU A C 1
ATOM 803 O O . LEU A 1 105 ? -7.708 7.240 11.011 1.00 95.56 105 LEU A O 1
ATOM 807 N N . ARG A 1 106 ? -9.062 5.456 11.191 1.00 95.00 106 ARG A N 1
ATOM 808 C CA . ARG A 1 106 ? -10.308 6.211 10.985 1.00 95.00 106 ARG A CA 1
ATOM 809 C C . ARG A 1 106 ? -10.519 7.266 12.062 1.00 95.00 106 ARG A C 1
ATOM 811 O O . ARG A 1 106 ? -10.899 8.390 11.741 1.00 95.00 106 ARG A O 1
ATOM 818 N N . LYS A 1 107 ? -10.239 6.930 13.324 1.00 95.12 107 LYS A N 1
ATOM 819 C CA . LYS A 1 107 ? -10.322 7.886 14.427 1.00 95.12 107 LYS A CA 1
ATOM 820 C C . LYS A 1 107 ? -9.308 9.020 14.270 1.00 95.12 107 LYS A C 1
ATOM 822 O O . LYS A 1 107 ? -9.700 10.171 14.388 1.00 95.12 107 LYS A O 1
ATOM 827 N N . LEU A 1 108 ? -8.049 8.717 13.947 1.00 94.75 108 LEU A N 1
ATOM 828 C CA . LEU A 1 108 ? -7.014 9.736 13.733 1.00 94.75 108 LEU A CA 1
ATOM 829 C C . LEU A 1 108 ? -7.389 10.706 12.606 1.00 94.75 108 LEU A C 1
ATOM 831 O O . LEU A 1 108 ? -7.209 11.913 12.749 1.00 94.75 108 LEU A O 1
ATOM 835 N N . ARG A 1 109 ? -7.952 10.196 11.503 1.00 94.00 109 ARG A N 1
ATOM 836 C CA . ARG A 1 109 ? -8.482 11.040 10.424 1.00 94.00 109 ARG A CA 1
ATOM 837 C C . ARG A 1 109 ? -9.646 11.902 10.894 1.00 94.00 109 ARG A C 1
ATOM 839 O O . ARG A 1 109 ? -9.688 13.080 10.558 1.00 94.00 109 ARG A O 1
ATOM 846 N N . LYS A 1 110 ? -10.581 11.336 11.659 1.00 93.44 110 LYS A N 1
ATOM 847 C CA . LYS A 1 110 ? -11.707 12.094 12.208 1.00 93.44 110 LYS A CA 1
ATOM 848 C C . LYS A 1 110 ? -11.222 13.225 13.121 1.00 93.44 110 LYS A C 1
ATOM 850 O O . LYS A 1 110 ? -11.601 14.368 12.906 1.00 93.44 110 LYS A O 1
ATOM 855 N N . ASP A 1 111 ? -10.349 12.916 14.076 1.00 93.69 111 ASP A N 1
ATOM 856 C CA . ASP A 1 111 ? -9.808 13.894 15.024 1.00 93.69 111 ASP A CA 1
ATOM 857 C C . ASP A 1 111 ? -9.085 15.036 14.271 1.00 93.69 111 ASP A C 1
ATOM 859 O O . ASP A 1 111 ? -9.308 16.209 14.557 1.00 93.69 111 ASP A O 1
ATOM 863 N N . PHE A 1 112 ? -8.306 14.716 13.228 1.00 92.38 112 PHE A N 1
ATOM 864 C CA . PHE A 1 112 ? -7.658 15.715 12.368 1.00 92.38 112 PHE A CA 1
ATOM 865 C C . PHE A 1 112 ? -8.653 16.607 11.605 1.00 92.38 112 PHE A C 1
ATOM 867 O O . PHE A 1 112 ? -8.442 17.813 11.478 1.00 92.38 112 PHE A O 1
ATOM 874 N N . ARG A 1 113 ? -9.741 16.035 11.078 1.00 92.31 113 ARG A N 1
ATOM 875 C CA . ARG A 1 113 ? -10.781 16.794 10.363 1.00 92.31 113 ARG A CA 1
ATOM 876 C C . ARG A 1 113 ? -11.572 17.707 11.296 1.00 92.31 113 ARG A C 1
ATOM 878 O O . ARG A 1 113 ? -11.835 18.850 10.918 1.00 92.31 113 ARG A O 1
ATOM 885 N N . ASP A 1 114 ? -11.889 17.229 12.499 1.00 91.88 114 ASP A N 1
ATOM 886 C CA . ASP A 1 114 ? -12.550 18.009 13.548 1.00 91.88 114 ASP A CA 1
ATOM 887 C C . ASP A 1 114 ? -11.692 19.223 13.945 1.00 91.88 114 ASP A C 1
ATOM 889 O O . ASP A 1 114 ? -12.196 20.343 14.019 1.00 91.88 114 ASP A O 1
ATOM 893 N N . GLU A 1 115 ? -10.380 19.035 14.145 1.00 91.06 115 GLU A N 1
ATOM 894 C CA . GLU A 1 115 ? -9.445 20.125 14.476 1.00 91.06 115 GLU A CA 1
ATOM 895 C C . GLU A 1 115 ? -9.382 21.217 13.397 1.00 91.06 115 GLU A C 1
ATOM 897 O O . GLU A 1 115 ? -9.131 22.386 13.703 1.00 91.06 115 GLU A O 1
ATOM 902 N N . LEU A 1 116 ? -9.626 20.852 12.138 1.00 89.75 116 LEU A N 1
ATOM 903 C CA . LEU A 1 116 ? -9.650 21.770 11.002 1.00 89.75 116 LEU A CA 1
ATOM 904 C C . LEU A 1 116 ? -11.041 22.361 10.710 1.00 89.75 116 LEU A C 1
ATOM 906 O O . LEU A 1 116 ? -11.154 23.182 9.798 1.00 89.75 116 LEU A O 1
ATOM 910 N N . GLY A 1 117 ? -12.085 21.963 11.448 1.00 86.75 117 GLY A N 1
ATOM 911 C CA . GLY A 1 117 ? -13.466 22.392 11.197 1.00 86.75 117 GLY A CA 1
ATOM 912 C C . GLY A 1 117 ? -14.006 21.924 9.840 1.00 86.75 117 GLY A C 1
ATOM 913 O O . GLY A 1 117 ? -14.754 22.643 9.185 1.00 86.75 117 GLY A O 1
ATOM 914 N N . LEU A 1 118 ? -13.572 20.752 9.364 1.00 81.88 118 LEU A N 1
ATOM 915 C CA . LEU A 1 118 ? -13.947 20.218 8.044 1.00 81.88 118 LEU A CA 1
ATOM 916 C C . LEU A 1 118 ? -15.219 19.360 8.058 1.00 81.88 118 LEU A C 1
ATOM 918 O O . LEU A 1 118 ? -15.637 18.893 6.997 1.00 81.88 118 LEU A O 1
ATOM 922 N N . ASP A 1 119 ? -15.791 19.138 9.240 1.00 75.69 119 ASP A N 1
ATOM 923 C CA . ASP A 1 119 ? -16.970 18.297 9.477 1.00 75.69 119 ASP A CA 1
ATOM 924 C C . ASP A 1 119 ? -18.188 19.114 9.985 1.00 75.69 119 ASP A C 1
ATOM 926 O O . ASP A 1 119 ? -19.125 18.533 10.538 1.00 75.69 119 ASP A O 1
ATOM 930 N N . ASP A 1 120 ? -18.174 20.443 9.778 1.00 58.16 120 ASP A N 1
ATOM 931 C CA . ASP A 1 120 ? -19.272 21.388 10.083 1.00 58.16 120 ASP A CA 1
ATOM 932 C C . ASP A 1 120 ? -20.412 21.382 9.040 1.00 58.16 120 ASP A C 1
ATOM 934 O O . ASP A 1 120 ? -20.129 21.359 7.815 1.00 58.16 120 ASP A O 1
#

pLDDT: mean 92.26, std 10.65, range [35.44, 98.56]